Protein AF-A0A410NT54-F1 (afdb_monomer)

Organism: Brevundimonas diminuta (NCBI:txid293)

pLDDT: mean 80.34, std 17.09, range [45.91, 97.38]

Mean predicted aligned error: 12.16 Å

Structure (mmCIF, N/CA/C/O backbone):
data_AF-A0A410NT54-F1
#
_entry.id   AF-A0A410NT54-F1
#
loop_
_atom_site.group_PDB
_atom_site.id
_atom_site.type_symbol
_atom_site.label_atom_id
_atom_site.label_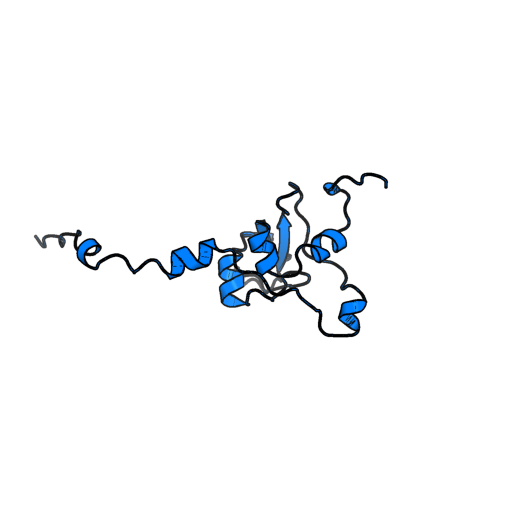alt_id
_atom_site.label_comp_id
_atom_site.label_asym_id
_atom_site.label_entity_id
_atom_site.label_seq_id
_atom_site.pdbx_PDB_ins_code
_atom_site.Cartn_x
_atom_site.Cartn_y
_atom_site.Cartn_z
_atom_site.occupancy
_atom_site.B_iso_or_equiv
_atom_site.auth_seq_id
_atom_site.auth_comp_id
_atom_site.auth_asym_id
_atom_site.auth_atom_id
_atom_site.pdbx_PDB_model_num
ATOM 1 N N . MET A 1 1 ? 22.739 -10.149 -19.510 1.00 58.97 1 MET A N 1
ATOM 2 C CA . MET A 1 1 ? 21.754 -9.743 -18.482 1.00 58.97 1 MET A CA 1
ATOM 3 C C . MET A 1 1 ? 21.575 -10.901 -17.517 1.00 58.97 1 MET A C 1
ATOM 5 O O . MET A 1 1 ? 21.091 -11.943 -17.934 1.00 58.97 1 MET A O 1
ATOM 9 N N . SER A 1 2 ? 22.043 -10.773 -16.275 1.00 62.75 2 SER A N 1
ATOM 10 C CA . SER A 1 2 ? 21.865 -11.813 -15.257 1.00 62.75 2 SER A CA 1
ATOM 11 C C . SER A 1 2 ? 20.405 -11.850 -14.797 1.00 62.75 2 SER A C 1
ATOM 13 O O . SER A 1 2 ? 19.790 -10.819 -14.523 1.00 62.75 2 SER A O 1
ATOM 15 N N . TYR A 1 3 ? 19.827 -13.047 -14.746 1.00 76.25 3 TYR A N 1
ATOM 16 C CA . TYR A 1 3 ? 18.478 -13.251 -14.235 1.00 76.25 3 TYR A CA 1
ATOM 17 C C . TYR A 1 3 ? 18.477 -13.085 -12.710 1.00 76.25 3 TYR A C 1
ATOM 19 O O . TYR A 1 3 ? 19.112 -13.857 -11.992 1.00 76.25 3 TYR A O 1
ATOM 27 N N . VAL A 1 4 ? 17.757 -12.082 -12.209 1.00 73.62 4 VAL A N 1
ATOM 28 C CA . VAL A 1 4 ? 17.475 -11.932 -10.776 1.00 73.62 4 VAL A CA 1
ATOM 29 C C . VAL A 1 4 ? 16.070 -12.466 -10.521 1.00 73.62 4 VAL A C 1
ATOM 31 O O . VAL A 1 4 ? 15.108 -11.957 -11.106 1.00 73.62 4 VAL A O 1
ATOM 34 N N . LYS A 1 5 ? 15.962 -13.480 -9.648 1.00 80.00 5 LYS A N 1
ATOM 35 C CA . LYS A 1 5 ? 14.681 -14.025 -9.168 1.00 80.00 5 LYS A CA 1
ATOM 36 C C . LYS A 1 5 ? 13.790 -12.891 -8.651 1.00 80.00 5 LYS A C 1
ATOM 38 O O . LYS A 1 5 ? 14.287 -12.000 -7.965 1.00 80.00 5 LYS A O 1
ATOM 43 N N . LEU A 1 6 ? 12.493 -12.948 -8.954 1.00 77.50 6 LEU A N 1
ATOM 44 C CA . LEU A 1 6 ? 11.521 -11.904 -8.598 1.00 77.50 6 LEU A CA 1
ATOM 45 C C . LEU A 1 6 ? 11.517 -11.583 -7.092 1.00 77.50 6 LEU A C 1
ATOM 47 O O . LEU A 1 6 ? 11.499 -10.419 -6.717 1.00 77.50 6 LEU A O 1
ATOM 51 N N . GLU A 1 7 ? 11.670 -12.595 -6.239 1.00 78.62 7 GLU A N 1
ATOM 52 C CA . GLU A 1 7 ? 11.723 -12.458 -4.770 1.00 78.62 7 GLU A CA 1
ATOM 53 C C . GLU A 1 7 ? 12.933 -11.659 -4.251 1.00 78.62 7 GLU A C 1
ATOM 55 O O . GLU A 1 7 ? 12.937 -11.152 -3.134 1.00 78.62 7 GLU A O 1
ATOM 60 N N . ARG A 1 8 ? 14.002 -11.554 -5.050 1.00 83.06 8 ARG A N 1
ATOM 61 C CA . ARG A 1 8 ? 15.214 -10.796 -4.693 1.00 83.06 8 ARG A CA 1
ATOM 62 C C . ARG A 1 8 ? 15.214 -9.385 -5.273 1.00 83.06 8 ARG A C 1
ATOM 64 O O . ARG A 1 8 ? 16.227 -8.692 -5.189 1.00 83.06 8 ARG A O 1
ATOM 71 N N . ARG A 1 9 ? 14.123 -8.968 -5.923 1.00 84.88 9 ARG A N 1
ATOM 72 C CA . ARG A 1 9 ? 14.009 -7.616 -6.473 1.00 84.88 9 ARG A CA 1
ATOM 73 C C . ARG A 1 9 ? 13.859 -6.613 -5.324 1.00 84.88 9 ARG A C 1
ATOM 75 O O . ARG A 1 9 ? 13.118 -6.884 -4.382 1.00 84.88 9 ARG A O 1
ATOM 82 N N . PRO A 1 10 ? 14.544 -5.459 -5.388 1.00 88.56 10 PRO A N 1
ATOM 83 C CA . PRO A 1 10 ? 14.403 -4.429 -4.369 1.00 88.56 10 PRO A CA 1
ATOM 84 C C . PRO A 1 10 ? 12.983 -3.854 -4.379 1.00 88.56 10 PRO A C 1
ATOM 86 O O . PRO A 1 10 ? 12.337 -3.791 -5.424 1.00 88.56 10 PRO A O 1
ATOM 89 N N . VAL A 1 11 ? 12.512 -3.377 -3.226 1.00 89.19 11 VAL A N 1
ATOM 90 C CA . VAL A 1 11 ? 11.163 -2.801 -3.070 1.00 89.19 11 VAL A CA 1
ATOM 91 C C . VAL A 1 11 ? 10.892 -1.634 -4.034 1.00 89.19 11 VAL A C 1
ATOM 93 O O . VAL A 1 11 ? 9.787 -1.482 -4.551 1.00 89.19 11 VAL A O 1
ATOM 96 N N . THR A 1 12 ? 11.924 -0.862 -4.379 1.00 87.56 12 THR A N 1
ATOM 97 C CA . THR A 1 12 ? 11.853 0.234 -5.357 1.00 87.56 12 THR A CA 1
ATOM 98 C C . THR A 1 12 ? 11.479 -0.241 -6.765 1.00 87.56 12 THR A C 1
ATOM 100 O O . THR A 1 12 ? 10.806 0.484 -7.496 1.00 87.56 12 THR A O 1
ATOM 103 N N . TRP A 1 13 ? 11.847 -1.472 -7.139 1.00 88.06 13 TRP A N 1
ATOM 104 C CA . TRP A 1 13 ? 11.454 -2.087 -8.411 1.00 88.06 13 TRP A CA 1
ATOM 105 C C . TRP A 1 13 ? 9.956 -2.411 -8.446 1.00 88.06 13 TRP A C 1
ATOM 107 O O . TRP A 1 13 ? 9.295 -2.225 -9.465 1.00 88.06 13 TRP A O 1
ATOM 117 N N . TRP A 1 14 ? 9.400 -2.856 -7.320 1.00 90.12 14 TRP A N 1
ATOM 118 C CA . TRP A 1 14 ? 7.965 -3.102 -7.184 1.00 90.12 14 TRP A CA 1
ATOM 119 C C . TRP A 1 14 ? 7.164 -1.800 -7.226 1.00 90.12 14 TRP A C 1
ATOM 121 O O . TRP A 1 14 ? 6.157 -1.709 -7.930 1.00 90.12 14 TRP A O 1
ATOM 131 N N . ARG A 1 15 ? 7.663 -0.759 -6.551 1.00 89.06 15 ARG A N 1
ATOM 132 C CA . ARG A 1 15 ? 7.076 0.583 -6.595 1.00 89.06 15 ARG A CA 1
ATOM 133 C C . ARG A 1 15 ? 7.018 1.151 -8.005 1.00 89.06 15 ARG A C 1
ATOM 135 O O . ARG A 1 15 ? 5.983 1.689 -8.380 1.00 89.06 15 ARG A O 1
ATOM 142 N N . SER A 1 16 ? 8.093 1.044 -8.788 1.00 86.81 16 SER A N 1
ATOM 143 C CA . SER A 1 16 ? 8.120 1.622 -10.137 1.00 86.81 16 SER A CA 1
ATOM 144 C C . SER A 1 16 ? 7.090 0.985 -11.076 1.00 86.81 16 SER A C 1
ATOM 146 O O . SER A 1 16 ? 6.591 1.671 -11.966 1.00 86.81 16 SER A O 1
ATOM 148 N N . ARG A 1 17 ? 6.723 -0.284 -10.844 1.00 86.75 17 ARG A N 1
ATOM 149 C CA . ARG A 1 17 ? 5.673 -0.997 -11.591 1.00 86.75 17 ARG A CA 1
ATOM 150 C C . ARG A 1 17 ? 4.257 -0.669 -11.128 1.00 86.75 17 ARG A C 1
ATOM 152 O O . ARG A 1 17 ? 3.357 -0.676 -11.959 1.00 86.75 17 ARG A O 1
ATOM 159 N N . SER A 1 18 ? 4.053 -0.418 -9.839 1.00 90.12 18 SER A N 1
ATOM 160 C CA . SER A 1 18 ? 2.732 -0.187 -9.242 1.00 90.12 18 SER A CA 1
ATOM 161 C C . SER A 1 18 ? 2.771 0.995 -8.292 1.00 90.12 18 SER A C 1
ATOM 163 O O . SER A 1 18 ? 2.856 0.840 -7.081 1.00 90.12 18 SER A O 1
ATOM 165 N N . GLN A 1 19 ? 2.728 2.199 -8.841 1.00 89.81 19 GLN A N 1
ATOM 166 C CA . GLN A 1 19 ? 2.852 3.446 -8.091 1.00 89.81 19 GLN A CA 1
ATOM 167 C C . GLN A 1 19 ? 1.523 3.871 -7.466 1.00 89.81 19 GLN A C 1
ATOM 169 O O . GLN A 1 19 ? 1.512 4.439 -6.370 1.00 89.81 19 GLN A O 1
ATOM 174 N N . THR A 1 20 ? 0.413 3.604 -8.159 1.00 92.62 20 THR A N 1
ATOM 175 C CA . THR A 1 20 ? -0.926 4.064 -7.772 1.00 92.62 20 THR A CA 1
ATOM 176 C C . THR A 1 20 ? -1.874 2.918 -7.451 1.00 92.62 20 THR A C 1
ATOM 178 O O . THR A 1 20 ? -1.680 1.785 -7.894 1.00 92.62 20 THR A O 1
ATOM 181 N N . ILE A 1 21 ? -2.947 3.234 -6.724 1.00 94.06 21 ILE A N 1
ATOM 182 C CA . ILE A 1 21 ? -4.042 2.302 -6.430 1.00 94.06 21 ILE A CA 1
ATOM 183 C C . ILE A 1 21 ? -4.616 1.715 -7.725 1.00 94.06 21 ILE A C 1
ATOM 185 O O . ILE A 1 21 ? -4.799 0.506 -7.816 1.00 94.06 21 ILE A O 1
ATOM 189 N N . GLY A 1 22 ? -4.847 2.542 -8.751 1.00 92.19 22 GLY A N 1
ATOM 190 C CA . GLY A 1 22 ? -5.364 2.068 -10.038 1.00 92.19 22 GLY A CA 1
ATOM 191 C C . GLY A 1 22 ? -4.452 1.031 -10.701 1.00 92.19 22 GLY A C 1
ATOM 192 O O . GLY A 1 22 ? -4.934 0.008 -11.178 1.00 92.19 22 GLY A O 1
ATOM 193 N N . GLN A 1 23 ? -3.132 1.246 -10.666 1.00 92.44 23 GLN A N 1
ATOM 194 C CA . GLN A 1 23 ? -2.156 0.287 -11.199 1.00 92.44 23 GLN A CA 1
ATOM 195 C C . GLN A 1 23 ? -2.113 -1.008 -10.380 1.00 92.44 23 GLN A C 1
ATOM 197 O O . GLN A 1 23 ? -2.058 -2.089 -10.963 1.00 92.44 23 GLN A O 1
ATOM 202 N N . MET A 1 24 ? -2.190 -0.904 -9.049 1.00 94.44 24 MET A N 1
ATOM 203 C CA . MET A 1 24 ? -2.272 -2.063 -8.157 1.00 94.44 24 MET A CA 1
ATOM 204 C C . MET A 1 24 ? -3.516 -2.911 -8.459 1.00 94.44 24 MET A C 1
ATOM 206 O O . MET A 1 24 ? -3.413 -4.133 -8.526 1.00 94.44 24 MET A O 1
ATOM 210 N N . ILE A 1 25 ? -4.668 -2.278 -8.714 1.00 94.56 25 ILE A N 1
ATOM 211 C CA . ILE A 1 25 ? -5.901 -2.966 -9.134 1.00 94.56 25 ILE A CA 1
ATOM 212 C C . ILE A 1 25 ? -5.703 -3.667 -10.476 1.00 94.56 25 ILE A C 1
ATOM 214 O O . ILE A 1 25 ? -6.006 -4.851 -10.593 1.00 94.56 25 ILE A O 1
ATOM 218 N N . ASP A 1 26 ? -5.194 -2.954 -11.484 1.00 92.44 26 ASP A N 1
ATOM 219 C CA . ASP A 1 26 ? -5.037 -3.496 -12.840 1.00 92.44 26 ASP A CA 1
ATOM 220 C C . ASP A 1 26 ? -4.057 -4.673 -12.887 1.00 92.44 26 ASP A C 1
ATOM 222 O O . ASP A 1 26 ? -4.209 -5.586 -13.696 1.00 92.44 26 ASP A O 1
ATOM 226 N N . GLN A 1 27 ? -3.064 -4.664 -12.000 1.00 91.88 27 GLN A N 1
ATOM 227 C CA . GLN A 1 27 ? -2.108 -5.753 -11.845 1.00 91.88 27 GLN A CA 1
ATOM 228 C C . GLN A 1 27 ? -2.619 -6.861 -10.912 1.00 91.88 27 GLN A C 1
ATOM 230 O O . GLN A 1 27 ? -2.039 -7.934 -10.901 1.00 91.88 27 GLN A O 1
ATOM 235 N N . GLY A 1 28 ? -3.698 -6.659 -10.154 1.00 93.75 28 GLY A N 1
ATOM 236 C CA . GLY A 1 28 ? -4.229 -7.681 -9.246 1.00 93.75 28 GLY A CA 1
ATOM 237 C C . GLY A 1 28 ? -3.406 -7.853 -7.968 1.00 93.75 28 GLY A C 1
ATOM 238 O O . GLY A 1 28 ? -3.154 -8.973 -7.533 1.00 93.75 28 GLY A O 1
ATOM 239 N N . TRP A 1 29 ? -2.960 -6.746 -7.378 1.00 95.56 29 TRP A N 1
ATOM 240 C CA . TRP A 1 29 ? -2.285 -6.752 -6.082 1.00 95.56 29 TRP A CA 1
ATOM 241 C C . TRP A 1 29 ? -3.263 -7.029 -4.943 1.00 95.56 29 TRP A C 1
ATOM 243 O O . TRP A 1 29 ? -4.371 -6.496 -4.922 1.00 95.56 29 TRP A O 1
ATOM 253 N N . PHE A 1 30 ? -2.799 -7.770 -3.939 1.00 95.81 30 PHE A N 1
ATOM 254 C CA . PHE A 1 30 ? -3.499 -7.918 -2.663 1.00 95.81 30 PHE A CA 1
ATOM 255 C C . PHE A 1 30 ? -2.832 -7.052 -1.602 1.00 95.81 30 PHE A C 1
ATOM 257 O O . PHE A 1 30 ? -1.625 -7.168 -1.394 1.00 95.81 30 PHE A O 1
ATOM 264 N N . ILE A 1 31 ? -3.599 -6.191 -0.928 1.00 97.06 31 ILE A N 1
ATOM 265 C CA . ILE A 1 31 ? -3.069 -5.276 0.086 1.00 97.06 31 ILE A CA 1
ATOM 266 C C . ILE A 1 31 ? -3.653 -5.599 1.459 1.00 97.06 31 ILE A C 1
ATOM 268 O O . ILE A 1 31 ? -4.853 -5.795 1.629 1.00 97.06 31 ILE A O 1
ATOM 272 N N . TRP A 1 32 ? -2.787 -5.566 2.461 1.00 96.62 32 TRP A N 1
ATOM 273 C CA . TRP A 1 32 ? -3.105 -5.698 3.872 1.00 96.62 32 TRP A CA 1
ATOM 274 C C . TRP A 1 32 ? -2.652 -4.433 4.584 1.00 96.62 32 TRP A C 1
ATOM 276 O O . TRP A 1 32 ? -1.698 -3.769 4.183 1.00 96.62 32 TRP A O 1
ATOM 286 N N . SER A 1 33 ? -3.316 -4.102 5.675 1.00 96.31 33 SER A N 1
ATOM 287 C CA . SER A 1 33 ? -2.932 -3.009 6.554 1.00 96.31 33 SER A CA 1
ATOM 288 C C . SER A 1 33 ? -2.612 -3.588 7.930 1.00 96.31 33 SER A C 1
ATOM 290 O O . SER A 1 33 ? -3.429 -4.339 8.467 1.00 96.31 33 SER A O 1
ATOM 292 N N . VAL A 1 34 ? -1.442 -3.264 8.484 1.00 96.75 34 VAL A N 1
ATOM 293 C CA . VAL A 1 34 ? -0.954 -3.796 9.765 1.00 96.75 34 VAL A CA 1
ATOM 294 C C . VAL A 1 34 ? -0.686 -2.656 10.740 1.00 96.75 34 VAL A C 1
ATOM 296 O O . VAL A 1 34 ? 0.121 -1.768 10.472 1.00 96.75 34 VAL A O 1
ATOM 299 N N . CYS A 1 35 ? -1.373 -2.644 11.884 1.00 97.38 35 CYS A N 1
ATOM 300 C CA . CYS A 1 35 ? -1.150 -1.621 12.904 1.00 97.38 35 CYS A CA 1
ATOM 301 C C . CYS A 1 35 ? 0.107 -1.920 13.729 1.00 97.38 35 CYS A C 1
ATOM 303 O O . CYS A 1 35 ? 0.165 -2.939 14.412 1.00 97.38 35 CYS A O 1
ATOM 305 N N . GLY A 1 36 ? 1.048 -0.975 13.795 1.00 95.44 36 GLY A N 1
ATOM 306 C CA . GLY A 1 36 ? 2.281 -1.130 14.580 1.00 95.44 36 GLY A CA 1
ATOM 307 C C . GLY A 1 36 ? 2.093 -1.113 16.105 1.00 95.44 36 GLY A C 1
ATOM 308 O O . GLY A 1 36 ? 3.035 -1.394 16.837 1.00 95.44 36 GLY A O 1
ATOM 309 N N . ARG A 1 37 ? 0.893 -0.775 16.608 1.00 96.88 37 ARG A N 1
ATOM 310 C CA . ARG A 1 37 ? 0.601 -0.693 18.054 1.00 96.88 37 ARG A CA 1
ATOM 311 C C . ARG A 1 37 ? -0.246 -1.844 18.579 1.00 96.88 37 ARG A C 1
ATOM 313 O O . ARG A 1 37 ? 0.046 -2.381 19.638 1.00 96.88 37 ARG A O 1
ATOM 320 N N . CYS A 1 38 ? -1.357 -2.143 17.907 1.00 97.12 38 CYS A N 1
ATOM 321 C CA . CYS A 1 38 ? -2.300 -3.175 18.356 1.00 97.12 38 CYS A CA 1
ATOM 322 C C . CYS A 1 38 ? -2.274 -4.437 17.492 1.00 97.12 38 CYS A C 1
ATOM 324 O O . CYS A 1 38 ? -3.081 -5.330 17.737 1.00 97.12 38 CYS A O 1
ATOM 326 N N . TYR A 1 39 ? -1.397 -4.479 16.482 1.00 96.75 39 TYR A N 1
ATOM 327 C CA . TYR A 1 39 ? -1.207 -5.608 15.569 1.00 96.75 39 TYR A CA 1
ATOM 328 C C . TYR A 1 39 ? -2.476 -6.053 14.838 1.00 96.75 39 TYR A C 1
ATOM 330 O O . TYR A 1 39 ? -2.562 -7.179 14.360 1.00 96.75 39 TYR A O 1
ATOM 338 N N . LEU A 1 40 ? -3.471 -5.165 14.727 1.00 96.81 40 LEU A N 1
ATOM 339 C CA . LEU A 1 40 ? -4.631 -5.408 13.885 1.00 96.81 40 LEU A CA 1
ATOM 340 C C . LEU A 1 40 ? -4.164 -5.543 12.433 1.00 96.81 40 LEU A C 1
ATOM 342 O O . LEU A 1 40 ? -3.564 -4.610 11.895 1.00 96.81 40 LEU A O 1
ATOM 346 N N . VAL A 1 41 ? -4.476 -6.688 11.834 1.00 96.88 41 VAL A N 1
ATOM 347 C CA . VAL A 1 41 ? -4.300 -6.965 10.410 1.00 96.88 41 VAL A CA 1
ATOM 348 C C . VAL A 1 41 ? -5.673 -6.916 9.755 1.00 96.88 41 VAL A C 1
ATOM 350 O O . VAL A 1 41 ? -6.615 -7.537 10.242 1.00 96.88 41 VAL A O 1
ATOM 353 N N . MET A 1 42 ? -5.797 -6.163 8.669 1.00 96.25 42 MET A N 1
ATOM 354 C CA . MET A 1 42 ? -7.014 -6.124 7.858 1.00 96.25 42 MET A CA 1
ATOM 355 C C . MET A 1 42 ? -6.651 -6.180 6.388 1.00 96.25 42 MET A C 1
ATOM 357 O O . MET A 1 42 ? -5.659 -5.579 5.977 1.00 96.25 42 MET A O 1
ATOM 361 N N . GLU A 1 43 ? -7.498 -6.824 5.600 1.00 96.19 43 GLU A N 1
ATOM 362 C CA . GLU A 1 43 ? -7.467 -6.675 4.153 1.00 96.19 43 GLU A CA 1
ATOM 363 C C . GLU A 1 43 ? -7.898 -5.252 3.770 1.00 96.19 43 GLU A C 1
ATOM 365 O O . GLU A 1 43 ? -8.874 -4.699 4.291 1.00 96.19 43 GLU A O 1
ATOM 370 N N . ALA A 1 44 ? -7.128 -4.637 2.882 1.00 95.25 44 ALA A N 1
ATOM 371 C CA . ALA A 1 44 ? -7.394 -3.322 2.339 1.00 95.25 44 ALA A CA 1
ATOM 372 C C . ALA A 1 44 ? -7.993 -3.475 0.938 1.00 95.25 44 ALA A C 1
ATOM 374 O O . ALA A 1 44 ? -7.269 -3.635 -0.043 1.00 95.25 44 ALA A O 1
ATOM 375 N N . ASP A 1 45 ? -9.322 -3.394 0.854 1.00 95.25 45 ASP A N 1
ATOM 376 C CA . ASP A 1 45 ? -10.044 -3.430 -0.417 1.00 95.25 45 ASP A CA 1
ATOM 377 C C . ASP A 1 45 ? -9.618 -2.251 -1.309 1.00 95.25 45 ASP A C 1
ATOM 379 O O . ASP A 1 45 ? -9.902 -1.081 -1.022 1.00 95.25 45 ASP A O 1
ATOM 383 N N . LEU A 1 46 ? -8.914 -2.569 -2.397 1.00 95.06 46 LEU A N 1
ATOM 384 C CA . LEU A 1 46 ? -8.406 -1.576 -3.335 1.00 95.06 46 LEU A CA 1
ATOM 385 C C . LEU A 1 46 ? -9.524 -0.823 -4.067 1.00 95.06 46 LEU A C 1
ATOM 387 O O . LEU A 1 46 ? -9.328 0.341 -4.398 1.00 95.06 46 LEU A O 1
ATOM 391 N N . GLY A 1 47 ? -10.690 -1.430 -4.294 1.00 94.12 47 GLY A N 1
ATOM 392 C CA . GLY A 1 47 ? -11.841 -0.762 -4.906 1.00 94.12 47 GLY A CA 1
ATOM 393 C C . GLY A 1 47 ? -12.447 0.296 -3.983 1.00 94.12 47 GLY A C 1
ATOM 394 O O . GLY A 1 47 ? -12.756 1.405 -4.422 1.00 94.12 47 GLY A O 1
ATOM 395 N N . VAL A 1 48 ? -12.542 0.000 -2.684 1.00 94.19 48 VAL A N 1
ATOM 396 C CA . VAL A 1 48 ? -12.945 0.988 -1.668 1.00 94.19 48 VAL A CA 1
ATOM 397 C C . VAL A 1 48 ? -11.902 2.102 -1.552 1.00 94.19 48 VAL A C 1
ATOM 399 O O . VAL A 1 48 ? -12.261 3.278 -1.450 1.00 94.19 48 VAL A O 1
ATOM 402 N N . LEU A 1 49 ? -10.610 1.766 -1.590 1.00 93.75 49 LEU A N 1
ATOM 403 C CA . LEU A 1 49 ? -9.535 2.762 -1.566 1.00 93.75 49 LEU A CA 1
ATOM 404 C C . LEU A 1 49 ? -9.518 3.633 -2.833 1.00 93.75 49 LEU A C 1
ATOM 406 O O . LEU A 1 49 ? -9.379 4.847 -2.718 1.00 93.75 49 LEU A O 1
ATOM 410 N N . GLU A 1 50 ? -9.737 3.057 -4.018 1.00 94.56 50 GLU A N 1
ATOM 411 C CA . GLU A 1 50 ? -9.895 3.792 -5.282 1.00 94.56 50 GLU A CA 1
ATOM 412 C C . GLU A 1 50 ? -11.071 4.768 -5.196 1.00 94.56 50 GLU A C 1
ATOM 414 O O . GLU A 1 50 ? -10.939 5.922 -5.594 1.00 94.56 50 GLU A O 1
ATOM 419 N N . HIS 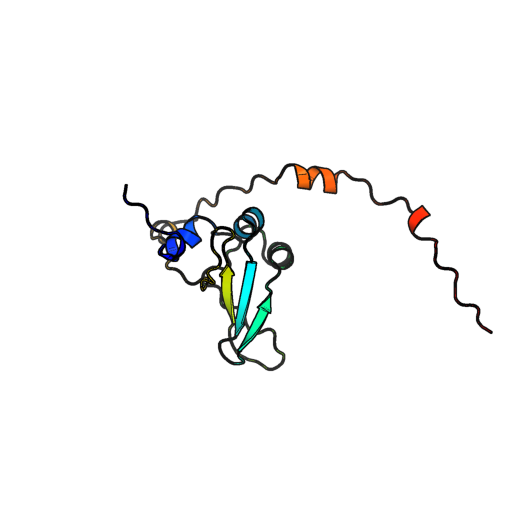A 1 51 ? -12.206 4.335 -4.641 1.00 91.81 51 HIS A N 1
ATOM 420 C CA . HIS A 1 51 ? -13.391 5.180 -4.511 1.00 91.81 51 HIS A CA 1
ATOM 421 C C . HIS A 1 51 ? -13.212 6.326 -3.502 1.00 91.81 51 HIS A C 1
ATOM 423 O O . HIS A 1 51 ? -13.721 7.421 -3.722 1.00 91.81 51 HIS A O 1
ATOM 429 N N . THR A 1 52 ? -12.499 6.085 -2.399 1.00 93.06 52 THR A N 1
ATOM 430 C CA . THR A 1 52 ? -12.344 7.061 -1.304 1.00 93.06 52 THR A CA 1
ATOM 431 C C . THR A 1 52 ? -11.173 8.019 -1.487 1.00 93.06 52 THR A C 1
ATOM 433 O O . THR A 1 52 ? -11.280 9.182 -1.106 1.00 93.06 52 THR A O 1
ATOM 436 N N . LEU A 1 53 ? -10.053 7.544 -2.035 1.00 91.19 53 LEU A N 1
ATOM 437 C CA . LEU A 1 53 ? -8.833 8.332 -2.224 1.00 91.19 53 LEU A CA 1
ATOM 438 C C . LEU A 1 53 ? -8.669 8.792 -3.678 1.00 91.19 53 LEU A C 1
ATOM 440 O O . LEU A 1 53 ? -8.193 9.896 -3.920 1.00 91.19 53 LEU A O 1
ATOM 444 N N . GLY A 1 54 ? -9.088 7.969 -4.640 1.00 89.50 54 GLY A N 1
ATOM 445 C CA . GLY A 1 54 ? -8.889 8.191 -6.070 1.00 89.50 54 GLY A CA 1
ATOM 446 C C . GLY A 1 54 ? -7.858 7.238 -6.684 1.00 89.50 54 GLY A C 1
ATOM 447 O O . GLY A 1 54 ? -6.926 6.774 -6.033 1.00 89.50 54 GLY A O 1
ATOM 448 N N . GLU A 1 55 ? -7.991 6.962 -7.983 1.00 89.25 55 GLU A N 1
ATOM 449 C CA . GLU A 1 55 ? -7.155 5.977 -8.696 1.00 89.25 55 GLU A CA 1
ATOM 450 C C . GLU A 1 55 ? -5.665 6.359 -8.807 1.00 89.25 55 GLU A C 1
ATOM 452 O O . GLU A 1 55 ? -4.811 5.492 -9.008 1.00 89.25 55 GLU A O 1
ATOM 457 N N . ARG A 1 56 ? -5.352 7.659 -8.716 1.00 88.69 56 ARG A N 1
ATOM 458 C CA . ARG A 1 56 ? -3.990 8.210 -8.858 1.00 88.69 56 ARG A CA 1
ATOM 459 C C . ARG A 1 56 ? -3.246 8.308 -7.535 1.00 88.69 56 ARG A C 1
ATOM 461 O O . ARG A 1 56 ? -2.058 8.612 -7.532 1.00 88.69 56 ARG A O 1
ATOM 468 N N . GLU A 1 57 ? -3.940 8.058 -6.433 1.00 89.94 57 GLU A N 1
ATOM 469 C CA . GLU A 1 57 ? -3.332 8.073 -5.116 1.00 89.94 57 GLU A CA 1
ATOM 470 C C . GLU A 1 57 ? -2.403 6.879 -4.928 1.00 89.94 57 GLU A C 1
ATOM 472 O O . GLU A 1 57 ? -2.546 5.827 -5.556 1.00 89.94 57 GLU A O 1
ATOM 477 N N . THR A 1 58 ? -1.428 7.063 -4.045 1.00 91.56 58 THR A N 1
ATOM 478 C CA . THR A 1 58 ? -0.400 6.071 -3.744 1.00 91.56 58 THR A CA 1
ATOM 479 C C . THR A 1 58 ? -0.556 5.546 -2.323 1.00 91.56 58 THR A C 1
ATOM 481 O O . THR A 1 58 ? -0.827 6.307 -1.391 1.00 91.56 58 THR A O 1
ATOM 484 N N . LEU A 1 59 ? -0.389 4.232 -2.157 1.00 93.88 59 LEU A N 1
ATOM 485 C CA . LEU A 1 59 ? -0.326 3.588 -0.841 1.00 93.88 59 LEU A CA 1
ATOM 486 C C . LEU A 1 59 ? 1.108 3.504 -0.307 1.00 93.88 59 LEU A C 1
ATOM 488 O O . LEU A 1 59 ? 1.303 3.263 0.883 1.00 93.88 59 LEU A O 1
ATOM 492 N N . TRP A 1 60 ? 2.104 3.738 -1.167 1.00 93.75 60 TRP A N 1
ATOM 493 C CA . TRP A 1 60 ? 3.507 3.749 -0.776 1.00 93.75 60 TRP A CA 1
ATOM 494 C C . TRP A 1 60 ? 3.775 4.861 0.229 1.00 93.75 60 TRP A C 1
ATOM 496 O O . TRP A 1 60 ? 3.370 6.006 0.026 1.00 93.75 60 TRP A O 1
ATOM 506 N N . ASN A 1 61 ? 4.478 4.521 1.306 1.00 92.94 61 ASN A N 1
ATOM 507 C CA . ASN A 1 61 ? 4.825 5.414 2.409 1.00 92.94 61 ASN A CA 1
ATOM 508 C C . ASN A 1 61 ? 3.612 6.038 3.133 1.00 92.94 61 ASN A C 1
ATOM 510 O O . ASN A 1 61 ? 3.793 6.952 3.938 1.00 92.94 61 ASN A O 1
ATOM 514 N N . ARG A 1 62 ? 2.376 5.568 2.894 1.00 91.62 62 ARG A N 1
ATOM 515 C CA . ARG A 1 62 ? 1.206 6.017 3.661 1.00 91.62 62 ARG A CA 1
ATOM 516 C C . ARG A 1 62 ? 1.140 5.303 5.006 1.00 91.62 62 ARG A C 1
ATOM 518 O O . ARG A 1 62 ? 1.284 4.087 5.087 1.00 91.62 62 ARG A O 1
ATOM 525 N N . GLN A 1 63 ? 0.828 6.076 6.045 1.00 93.44 63 GLN A N 1
ATOM 526 C CA . GLN A 1 63 ? 0.648 5.579 7.407 1.00 93.44 63 GLN A CA 1
ATOM 527 C C . GLN A 1 63 ? -0.677 6.074 8.009 1.00 93.44 63 GLN A C 1
ATOM 529 O O . GLN A 1 63 ? -0.679 7.000 8.822 1.00 93.44 63 GLN A O 1
ATOM 534 N N . PRO A 1 64 ? -1.835 5.530 7.587 1.00 93.25 64 PRO A N 1
ATOM 535 C CA . PRO A 1 64 ? -3.122 5.956 8.125 1.00 93.25 64 PRO A CA 1
ATOM 536 C C . PRO A 1 64 ? -3.301 5.543 9.597 1.00 93.25 64 PRO A C 1
ATOM 538 O O . PRO A 1 64 ? -2.677 4.580 10.063 1.00 93.25 64 PRO A O 1
ATOM 541 N N . PRO A 1 65 ? -4.192 6.223 10.341 1.00 95.25 65 PRO A N 1
ATOM 542 C CA . PRO A 1 65 ? -4.539 5.817 11.696 1.00 95.25 65 PRO A CA 1
ATOM 543 C C . PRO A 1 65 ? -5.180 4.425 11.707 1.00 95.25 65 PRO A C 1
ATOM 545 O O . PRO A 1 65 ? -5.860 4.012 10.765 1.00 95.25 65 PRO A O 1
ATOM 548 N N . CYS A 1 66 ? -4.965 3.695 12.797 1.00 95.75 66 CYS A N 1
ATOM 549 C CA . CYS A 1 66 ? -5.583 2.396 13.022 1.00 95.75 66 CYS A CA 1
ATOM 550 C C . CYS A 1 66 ? -7.114 2.507 13.026 1.00 95.75 66 CYS A C 1
ATOM 552 O O . CYS A 1 66 ? -7.678 3.386 13.676 1.00 95.75 66 CYS A O 1
ATOM 554 N N . ARG A 1 67 ? -7.799 1.573 12.354 1.00 93.62 67 ARG A N 1
ATOM 555 C CA . ARG A 1 67 ? -9.272 1.515 12.349 1.00 93.62 67 ARG A CA 1
ATOM 556 C C . ARG A 1 67 ? -9.870 0.912 13.623 1.00 93.62 67 ARG A C 1
ATOM 558 O O . ARG A 1 67 ? -11.078 0.996 13.820 1.00 93.62 67 ARG A O 1
ATOM 565 N N . ARG A 1 68 ? -9.057 0.308 14.499 1.00 95.69 68 ARG A N 1
ATOM 566 C CA . ARG A 1 68 ? -9.539 -0.208 15.786 1.00 95.69 68 ARG A CA 1
ATOM 567 C C . ARG A 1 68 ? -9.972 0.954 16.672 1.00 95.69 68 ARG A C 1
ATOM 569 O O . ARG A 1 68 ? -9.153 1.807 17.014 1.00 95.69 68 ARG A O 1
ATOM 576 N N . PHE A 1 69 ? -11.227 0.934 17.109 1.00 95.94 69 PHE A N 1
ATOM 577 C CA . PHE A 1 69 ? -11.746 1.930 18.039 1.00 95.94 69 PHE A CA 1
ATOM 578 C C . PHE A 1 69 ? -10.874 2.017 19.305 1.00 95.94 69 PHE A C 1
ATOM 580 O O . PHE A 1 69 ? -10.505 0.999 19.893 1.00 95.94 69 PHE A O 1
ATOM 587 N N . GLY A 1 70 ? -10.497 3.239 19.690 1.00 95.31 70 GLY A N 1
ATOM 588 C CA . GLY A 1 70 ? -9.621 3.512 20.836 1.00 95.31 70 GLY A CA 1
ATOM 589 C C . GLY A 1 70 ? -8.119 3.303 20.591 1.00 95.31 70 GLY A C 1
ATOM 590 O O . GLY A 1 70 ? -7.307 3.668 21.443 1.00 95.31 70 GLY A O 1
ATOM 591 N N . CYS A 1 71 ? -7.702 2.769 19.438 1.00 96.06 71 CYS A N 1
ATOM 592 C CA . CYS A 1 71 ? -6.285 2.639 19.114 1.00 96.06 71 CYS A CA 1
ATOM 593 C C . CYS A 1 71 ? -5.743 3.928 18.484 1.00 96.06 71 CYS A C 1
ATOM 595 O O . CYS A 1 71 ? -6.197 4.349 17.427 1.00 96.06 71 CYS A O 1
ATOM 597 N N . LYS A 1 72 ? -4.703 4.516 19.087 1.00 96.44 72 LYS A N 1
ATOM 598 C CA . LYS A 1 72 ? -3.974 5.675 18.529 1.00 96.44 72 LYS A CA 1
ATOM 599 C C . LYS A 1 72 ? -2.745 5.271 17.698 1.00 96.44 72 LYS A C 1
ATOM 601 O O . LYS A 1 72 ? -1.790 6.031 17.608 1.00 96.44 72 LYS A O 1
ATOM 606 N N . GLY A 1 73 ? -2.695 4.025 17.225 1.00 95.62 73 GLY A N 1
ATOM 607 C CA . GLY A 1 73 ? -1.579 3.517 16.426 1.00 95.62 73 GLY A CA 1
ATOM 608 C C . GLY A 1 73 ? -1.673 3.952 14.968 1.00 95.62 73 GLY A C 1
ATOM 609 O O . GLY A 1 73 ? -2.758 4.275 14.486 1.00 95.62 73 GLY A O 1
ATOM 610 N N . LEU A 1 74 ? -0.545 3.898 14.266 1.00 95.62 74 LEU A N 1
ATOM 611 C CA . LEU A 1 74 ? -0.494 4.019 12.813 1.00 95.62 74 LEU A CA 1
ATOM 612 C C . LEU A 1 74 ? -0.426 2.632 12.177 1.00 95.62 74 LEU A C 1
ATOM 614 O O . LEU A 1 74 ? -0.046 1.647 12.822 1.00 95.62 74 LEU A O 1
ATOM 618 N N . THR A 1 75 ? -0.839 2.571 10.922 1.00 95.94 75 THR A N 1
ATOM 619 C CA . THR A 1 75 ? -0.926 1.346 10.135 1.00 95.94 75 THR A CA 1
ATOM 620 C C . THR A 1 75 ? 0.030 1.445 8.964 1.00 95.94 75 THR A C 1
ATOM 622 O O . THR A 1 75 ? 0.059 2.484 8.315 1.00 95.94 75 THR A O 1
ATOM 625 N N . THR A 1 76 ? 0.789 0.392 8.676 1.00 96.25 76 THR A N 1
ATOM 626 C CA . THR A 1 76 ? 1.558 0.295 7.431 1.00 96.25 76 THR A CA 1
ATOM 627 C C . THR A 1 76 ? 0.834 -0.609 6.448 1.00 96.25 76 THR A C 1
ATOM 629 O O . THR A 1 76 ? 0.150 -1.559 6.840 1.00 96.25 76 THR A O 1
ATOM 632 N N . PHE A 1 77 ? 0.916 -0.273 5.163 1.00 97.25 77 PHE A N 1
ATOM 633 C CA . PHE A 1 77 ? 0.378 -1.122 4.110 1.00 97.25 77 PHE A CA 1
ATOM 634 C C . PHE A 1 77 ? 1.423 -2.141 3.676 1.00 97.25 77 PHE A C 1
ATOM 636 O O . PHE A 1 77 ? 2.600 -1.817 3.539 1.00 97.25 77 PHE A O 1
ATOM 643 N N . HIS A 1 78 ? 0.969 -3.358 3.422 1.00 96.81 78 HIS A N 1
ATOM 644 C CA . HIS A 1 78 ? 1.764 -4.457 2.900 1.00 96.81 78 HIS A CA 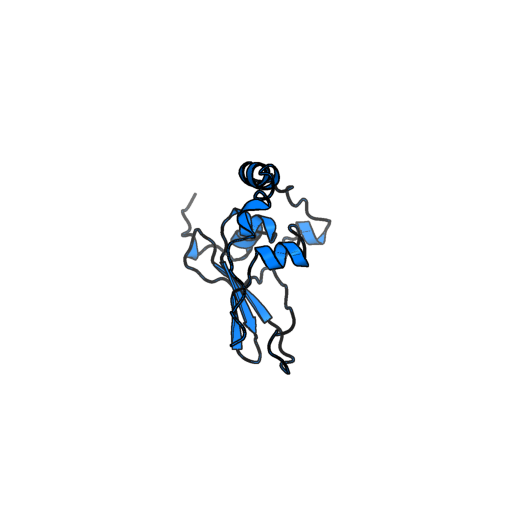1
ATOM 645 C C . HIS A 1 78 ? 1.080 -4.979 1.646 1.00 96.81 78 HIS A C 1
ATOM 647 O O . HIS A 1 78 ? -0.128 -5.196 1.659 1.00 96.81 78 HIS A O 1
ATOM 653 N N . GLY A 1 79 ? 1.825 -5.147 0.561 1.00 95.88 79 GLY A N 1
ATOM 654 C CA . GLY A 1 79 ? 1.311 -5.642 -0.709 1.00 95.88 79 GLY A CA 1
ATOM 655 C C . GLY A 1 79 ? 1.862 -7.015 -1.053 1.00 95.88 79 GLY A C 1
ATOM 656 O O . GLY A 1 79 ? 3.003 -7.331 -0.733 1.00 95.88 79 GLY A O 1
ATOM 657 N N . VAL A 1 80 ? 1.060 -7.812 -1.745 1.00 94.88 80 VAL A N 1
ATOM 658 C CA . VAL A 1 80 ? 1.483 -9.046 -2.406 1.00 94.88 80 VAL A CA 1
ATOM 659 C C . VAL A 1 80 ? 1.297 -8.827 -3.908 1.00 94.88 80 VAL A C 1
ATOM 661 O O . VAL A 1 80 ? 0.152 -8.749 -4.370 1.00 94.88 80 VAL A O 1
ATOM 664 N N . PRO A 1 81 ? 2.392 -8.649 -4.669 1.00 92.88 81 PRO A N 1
ATOM 665 C CA . PRO A 1 81 ? 2.325 -8.571 -6.122 1.00 92.88 81 PRO A CA 1
ATOM 666 C C . PRO A 1 81 ? 1.782 -9.883 -6.711 1.00 92.88 81 PRO A C 1
ATOM 668 O O . PRO A 1 81 ? 2.093 -10.945 -6.194 1.00 92.88 81 PRO A O 1
ATOM 671 N N . PRO A 1 82 ? 1.057 -9.873 -7.837 1.00 89.75 82 PRO A N 1
ATOM 672 C CA . PRO A 1 82 ? 0.532 -11.100 -8.465 1.00 89.75 82 PRO A CA 1
ATOM 673 C C . PRO A 1 82 ? 1.631 -12.075 -8.934 1.00 89.75 82 PRO A C 1
ATOM 675 O O . PRO A 1 82 ? 1.407 -13.274 -9.075 1.00 89.75 82 PRO A O 1
ATOM 678 N N . GLU A 1 83 ? 2.819 -11.546 -9.231 1.00 86.62 83 GLU A N 1
ATOM 679 C CA . GLU A 1 83 ? 3.956 -12.278 -9.795 1.00 86.62 83 GLU A CA 1
ATOM 680 C C . GLU A 1 83 ? 4.742 -13.050 -8.720 1.00 86.62 83 GLU A C 1
ATOM 682 O O . GLU A 1 83 ? 5.610 -13.861 -9.054 1.00 86.62 83 GLU A O 1
ATOM 687 N N . THR A 1 84 ? 4.481 -12.786 -7.435 1.00 85.25 84 THR A N 1
ATOM 688 C CA . THR A 1 84 ? 5.198 -13.380 -6.302 1.00 85.25 84 THR A CA 1
ATOM 689 C C . THR A 1 84 ? 4.252 -13.670 -5.141 1.00 85.25 84 THR A C 1
ATOM 691 O O . THR A 1 84 ? 3.309 -12.945 -4.885 1.00 85.25 84 THR A O 1
ATOM 694 N N . ASN A 1 85 ? 4.544 -14.691 -4.340 1.00 82.94 85 ASN A N 1
ATOM 695 C CA . ASN A 1 85 ? 3.822 -14.911 -3.076 1.00 82.94 85 ASN A CA 1
ATOM 696 C C . ASN A 1 85 ? 4.488 -14.179 -1.900 1.00 82.94 85 ASN A C 1
ATOM 698 O O . ASN A 1 85 ? 4.399 -14.616 -0.753 1.00 82.94 85 ASN A O 1
ATOM 702 N N . GLN A 1 86 ? 5.216 -13.094 -2.179 1.00 88.44 86 GLN A N 1
ATOM 703 C CA . GLN A 1 86 ? 5.969 -12.366 -1.168 1.00 88.44 86 GLN A CA 1
ATOM 704 C C . GLN A 1 86 ? 5.180 -11.151 -0.698 1.00 88.44 86 GLN A C 1
ATOM 706 O O . GLN A 1 86 ? 4.835 -10.274 -1.486 1.00 88.44 86 GLN A O 1
ATOM 711 N N . CYS A 1 87 ? 4.954 -11.088 0.610 1.00 92.12 87 CYS A N 1
ATOM 712 C CA . CYS A 1 87 ? 4.432 -9.900 1.260 1.00 92.12 87 CYS A CA 1
ATOM 713 C C . CYS A 1 87 ? 5.560 -8.872 1.398 1.00 92.12 87 CYS A C 1
ATOM 715 O O . CYS A 1 87 ? 6.599 -9.164 1.998 1.00 92.12 87 CYS A O 1
ATOM 717 N N . ILE A 1 88 ? 5.368 -7.694 0.813 1.00 94.38 88 ILE A N 1
ATOM 718 C CA . ILE A 1 88 ? 6.304 -6.576 0.888 1.00 94.38 88 ILE A CA 1
ATOM 719 C C . ILE A 1 88 ? 5.645 -5.411 1.610 1.00 94.38 88 ILE A C 1
ATOM 721 O O . ILE A 1 88 ? 4.518 -5.026 1.302 1.00 94.38 88 ILE A O 1
ATOM 725 N N . GLU A 1 89 ? 6.357 -4.818 2.560 1.00 94.94 89 GLU A N 1
ATOM 726 C CA . GLU A 1 89 ? 5.915 -3.565 3.152 1.00 94.94 89 GLU A CA 1
ATOM 727 C C . GLU A 1 89 ? 5.992 -2.464 2.090 1.00 94.94 89 GLU A C 1
ATOM 729 O O . GLU A 1 89 ? 6.997 -2.329 1.388 1.00 94.94 89 GLU A O 1
ATOM 734 N N . LEU A 1 90 ? 4.929 -1.669 1.954 1.00 94.75 90 LEU A N 1
ATOM 735 C CA . LEU A 1 90 ? 4.851 -0.590 0.972 1.00 94.75 90 LEU A CA 1
ATOM 736 C C . LEU A 1 90 ? 5.619 0.651 1.448 1.00 94.75 90 LEU A C 1
ATOM 738 O O . LEU A 1 90 ? 5.100 1.767 1.432 1.00 94.75 90 LEU A O 1
ATOM 742 N N . ILE A 1 91 ? 6.864 0.455 1.875 1.00 92.06 91 ILE A N 1
ATOM 743 C CA . ILE A 1 91 ? 7.808 1.508 2.234 1.00 92.06 91 ILE A CA 1
ATOM 744 C C . ILE A 1 91 ? 8.974 1.439 1.260 1.00 92.06 91 ILE A C 1
ATOM 746 O O . ILE A 1 91 ? 9.648 0.419 1.131 1.00 92.06 91 ILE A O 1
ATOM 750 N N . ALA A 1 92 ? 9.196 2.533 0.547 1.00 88.50 92 ALA A N 1
ATOM 751 C CA . ALA A 1 92 ? 10.258 2.634 -0.437 1.00 88.50 92 ALA A CA 1
ATOM 752 C C . ALA A 1 92 ? 10.701 4.087 -0.577 1.00 88.50 92 ALA A C 1
ATOM 754 O O . ALA A 1 92 ? 9.892 5.012 -0.455 1.00 88.50 92 ALA A O 1
ATOM 755 N N . ASP A 1 93 ? 11.968 4.298 -0.907 1.00 82.69 93 ASP A N 1
ATOM 756 C CA . ASP A 1 93 ? 12.463 5.636 -1.204 1.00 82.69 93 ASP A CA 1
ATOM 757 C C . ASP A 1 93 ? 11.758 6.212 -2.435 1.00 82.69 93 ASP A C 1
ATOM 759 O O . ASP A 1 93 ? 11.346 5.487 -3.355 1.00 82.69 93 ASP A O 1
ATOM 763 N N . TRP A 1 94 ? 11.547 7.528 -2.425 1.00 68.88 94 TRP A N 1
ATOM 764 C CA . TRP A 1 94 ? 11.066 8.237 -3.605 1.00 68.88 94 TRP A CA 1
ATOM 765 C C . TRP A 1 94 ? 12.201 8.298 -4.631 1.00 68.88 94 TRP A C 1
ATOM 767 O O . TRP A 1 94 ? 13.326 8.634 -4.256 1.00 68.88 94 TRP A O 1
ATOM 777 N N . PRO A 1 95 ? 11.952 7.975 -5.911 1.00 63.69 95 PRO A N 1
ATOM 778 C CA . PRO A 1 95 ? 12.965 8.183 -6.933 1.00 63.69 95 PRO A CA 1
ATOM 779 C C . PRO A 1 95 ? 13.267 9.687 -7.033 1.00 63.69 95 PRO A C 1
ATOM 781 O O . PRO A 1 95 ? 12.360 10.513 -6.938 1.00 63.69 95 PRO A O 1
ATOM 784 N N . HIS A 1 96 ? 14.545 10.042 -7.193 1.00 62.47 96 HIS A N 1
ATOM 785 C CA . HIS A 1 96 ? 15.032 11.432 -7.160 1.00 62.47 96 HIS A CA 1
ATOM 786 C C . HIS A 1 96 ? 14.279 12.353 -8.140 1.00 62.47 96 HIS A C 1
ATOM 788 O O . HIS A 1 96 ? 13.985 13.500 -7.829 1.00 62.47 96 HIS A O 1
ATOM 794 N N . GLU A 1 97 ? 13.863 11.806 -9.283 1.00 56.75 97 GLU A N 1
ATOM 795 C CA . GLU A 1 97 ? 13.018 12.450 -10.300 1.00 56.75 97 GLU A CA 1
ATOM 796 C C . GLU A 1 97 ? 11.675 12.998 -9.772 1.00 56.75 97 GLU A C 1
ATOM 798 O O . GLU A 1 97 ? 11.138 13.944 -10.338 1.00 56.75 97 GLU A O 1
ATOM 803 N N . TRP A 1 98 ? 11.130 12.456 -8.678 1.00 58.41 98 TRP A N 1
ATOM 804 C CA . TRP A 1 98 ? 9.892 12.949 -8.050 1.00 58.41 98 TRP A CA 1
ATOM 805 C C . TRP A 1 98 ? 10.152 14.008 -6.975 1.00 58.41 98 TRP A C 1
ATOM 807 O O . TRP A 1 98 ? 9.225 14.700 -6.559 1.00 58.41 98 TRP A O 1
ATOM 817 N N . ALA A 1 99 ? 11.396 14.138 -6.504 1.00 54.53 99 ALA A N 1
ATOM 818 C CA . ALA A 1 99 ? 11.782 15.230 -5.614 1.00 54.53 99 ALA A CA 1
ATOM 819 C C . ALA A 1 99 ? 11.886 16.565 -6.378 1.00 54.53 99 ALA A C 1
ATOM 821 O O . ALA A 1 99 ? 11.741 17.627 -5.778 1.00 54.53 99 ALA A O 1
ATOM 822 N N . GLU A 1 100 ? 12.096 16.508 -7.698 1.00 53.62 100 GLU A N 1
ATOM 823 C CA . GLU A 1 100 ? 12.325 17.668 -8.570 1.00 53.62 100 GLU A CA 1
ATOM 824 C C . GLU A 1 100 ? 11.072 18.140 -9.336 1.00 53.62 100 GLU A C 1
ATOM 826 O O . GLU A 1 100 ? 11.100 19.197 -9.965 1.00 53.62 100 GLU A O 1
ATOM 831 N N . GLY A 1 101 ? 9.950 17.408 -9.285 1.00 52.03 101 GLY A N 1
ATOM 832 C CA . GLY A 1 101 ? 8.731 17.783 -10.007 1.00 52.03 101 GLY A CA 1
ATOM 833 C C . GLY A 1 101 ? 7.556 16.816 -9.845 1.00 52.03 101 GLY A C 1
ATOM 834 O O . GLY A 1 101 ? 7.655 15.776 -9.196 1.00 52.03 101 GLY A O 1
ATOM 835 N N . GLN A 1 102 ? 6.407 17.171 -10.437 1.00 52.53 102 GLN A N 1
ATOM 836 C CA . GLN A 1 102 ? 5.226 16.304 -10.453 1.00 52.53 102 GLN A CA 1
ATOM 837 C C . GLN A 1 102 ? 5.468 15.078 -11.346 1.00 52.53 102 GLN A C 1
ATOM 839 O O . GLN A 1 102 ? 5.824 15.230 -12.516 1.00 52.53 102 GLN A O 1
ATOM 844 N N . PRO A 1 103 ? 5.221 13.863 -10.846 1.00 53.84 103 PRO A N 1
ATOM 845 C CA . PRO A 1 103 ? 5.442 12.651 -11.612 1.00 53.84 103 PRO A CA 1
ATOM 846 C C . PRO A 1 103 ? 4.468 12.498 -12.774 1.00 53.84 103 PRO A C 1
ATOM 848 O O . PRO A 1 103 ? 3.255 12.670 -12.629 1.00 53.84 103 PRO A O 1
ATOM 851 N N . SER A 1 104 ? 4.992 12.081 -13.923 1.00 56.28 104 SER A N 1
ATOM 852 C CA . SER A 1 104 ? 4.205 11.684 -15.087 1.00 56.28 104 SER A CA 1
ATOM 853 C C . SER A 1 104 ? 3.602 10.293 -14.872 1.00 56.28 104 SER A C 1
ATOM 855 O O . SER A 1 104 ? 3.972 9.317 -15.516 1.00 56.28 104 SER A O 1
ATOM 857 N N . ILE A 1 105 ? 2.649 10.186 -13.943 1.00 60.44 105 ILE A N 1
ATOM 858 C CA . ILE A 1 105 ? 1.867 8.961 -13.751 1.00 60.44 105 ILE A CA 1
ATOM 859 C C . ILE A 1 105 ? 1.121 8.688 -15.070 1.00 60.44 105 ILE A C 1
ATOM 861 O O . ILE A 1 105 ? 0.255 9.491 -15.444 1.00 60.44 105 ILE A O 1
ATOM 865 N N . PRO A 1 106 ? 1.427 7.596 -15.803 1.00 57.50 106 PRO A N 1
ATOM 866 C CA . PRO A 1 106 ? 0.751 7.312 -17.057 1.00 57.50 106 PRO A CA 1
ATOM 867 C C . PRO A 1 106 ? -0.744 7.152 -16.793 1.00 57.50 106 PRO A C 1
ATOM 869 O O . PRO A 1 106 ? -1.168 6.477 -15.851 1.00 57.50 106 PRO A O 1
ATOM 872 N N . ARG A 1 107 ? -1.557 7.819 -17.615 1.00 58.06 107 ARG A N 1
ATOM 873 C CA . ARG A 1 107 ? -3.010 7.800 -17.466 1.00 58.06 107 ARG A CA 1
ATOM 874 C C . ARG A 1 107 ? -3.496 6.366 -17.662 1.00 58.06 107 ARG A C 1
ATOM 876 O O . ARG A 1 107 ? -3.193 5.748 -18.681 1.00 58.06 107 ARG A O 1
ATOM 883 N N . ARG A 1 108 ? -4.257 5.856 -16.693 1.00 58.12 108 ARG A N 1
ATOM 884 C CA . ARG A 1 108 ? -4.882 4.537 -16.781 1.00 58.12 108 ARG A CA 1
ATOM 885 C C . ARG A 1 108 ? -5.711 4.454 -18.062 1.00 58.12 108 ARG A C 1
ATOM 887 O O . ARG A 1 108 ? -6.592 5.285 -18.293 1.00 58.12 108 ARG A O 1
ATOM 894 N N . VAL A 1 109 ? -5.430 3.455 -18.892 1.00 60.06 109 VAL A N 1
ATOM 895 C CA . VAL A 1 109 ? -6.327 3.077 -19.984 1.00 60.06 109 VAL A C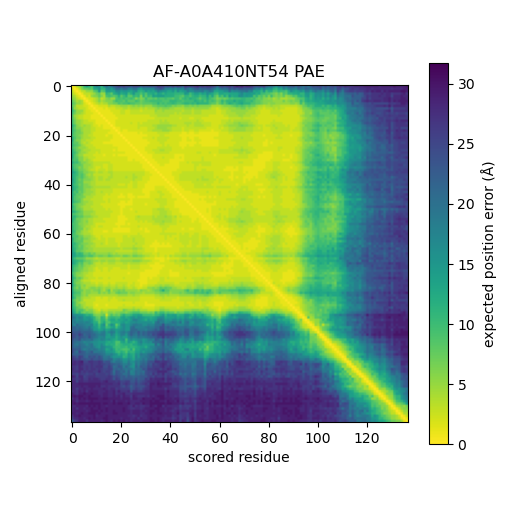A 1
ATOM 896 C C . VAL A 1 109 ? -7.356 2.151 -19.360 1.00 60.0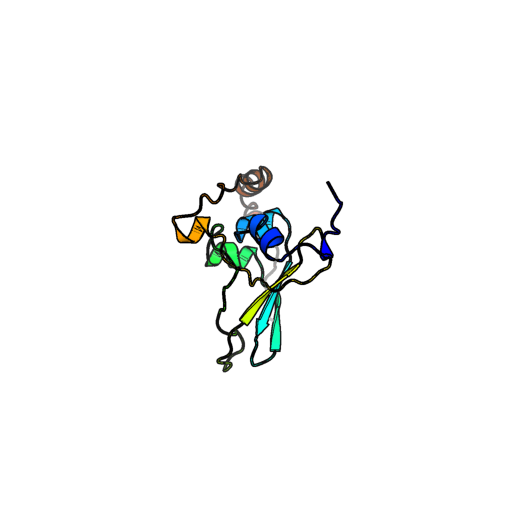6 109 VAL A C 1
A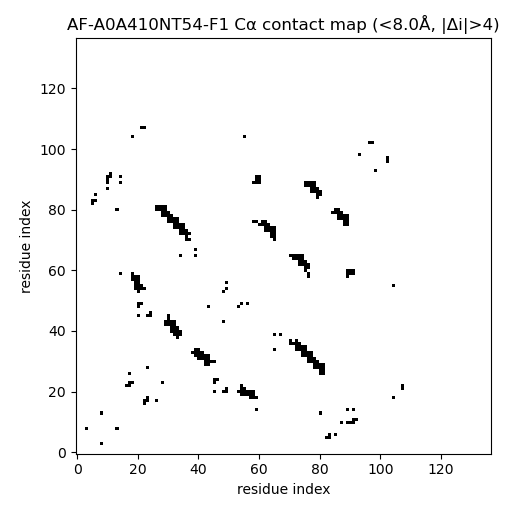TOM 898 O O . VAL A 1 109 ? -7.022 1.035 -18.974 1.00 60.06 109 VAL A O 1
ATOM 901 N N . ALA A 1 110 ? -8.587 2.636 -19.187 1.00 51.00 110 ALA A N 1
ATOM 902 C CA . ALA A 1 110 ? -9.651 1.822 -18.616 1.00 51.00 110 ALA A CA 1
ATOM 903 C C . ALA A 1 110 ? -9.777 0.509 -19.416 1.00 51.00 110 ALA A C 1
ATOM 905 O O . ALA A 1 110 ? -9.877 0.569 -20.647 1.00 51.00 110 ALA A O 1
ATOM 906 N N . PRO A 1 111 ? -9.782 -0.667 -18.763 1.00 52.50 111 PRO A N 1
ATOM 907 C CA . PRO A 1 111 ? -10.001 -1.922 -19.468 1.00 52.50 111 PRO A CA 1
ATOM 908 C C . PRO A 1 111 ? -11.369 -1.867 -20.160 1.00 52.50 111 PRO A C 1
ATOM 910 O O . PRO A 1 111 ? -12.364 -1.479 -19.541 1.00 52.50 111 PRO A O 1
ATOM 913 N N . SER A 1 112 ? -11.431 -2.252 -21.440 1.00 55.25 112 SER A N 1
ATOM 914 C CA . SER A 1 112 ? -12.635 -2.146 -22.287 1.00 55.25 112 SER A CA 1
ATOM 915 C C . SER A 1 112 ? -13.893 -2.752 -21.645 1.00 55.25 112 SER A C 1
ATOM 917 O O . SER A 1 112 ? -14.985 -2.209 -21.803 1.00 55.25 112 SER A O 1
ATOM 919 N N . ARG A 1 113 ? -13.732 -3.798 -20.821 1.00 51.53 113 ARG A N 1
ATOM 920 C CA . ARG A 1 113 ? -14.811 -4.457 -20.060 1.00 51.53 113 ARG A CA 1
ATOM 921 C C . ARG A 1 113 ? -15.527 -3.568 -19.035 1.00 51.53 113 ARG A C 1
ATOM 923 O O . ARG A 1 113 ? -16.685 -3.827 -18.720 1.00 51.53 113 ARG A O 1
ATOM 930 N N . ARG A 1 114 ? -14.891 -2.517 -18.490 1.00 49.00 114 ARG A N 1
ATOM 931 C CA . ARG A 1 114 ? -15.574 -1.601 -17.545 1.00 49.00 114 ARG A CA 1
ATOM 932 C C . ARG A 1 114 ? -16.649 -0.769 -18.256 1.00 49.00 114 ARG A C 1
ATOM 934 O O . ARG A 1 114 ? -17.630 -0.393 -17.620 1.00 49.00 114 ARG A O 1
ATOM 941 N N . LYS A 1 115 ? -16.490 -0.538 -19.566 1.00 46.41 115 LYS A N 1
ATOM 942 C CA . LYS A 1 115 ? -17.471 0.159 -20.407 1.00 46.41 115 LYS A CA 1
ATOM 943 C C . LYS A 1 115 ? -18.738 -0.686 -20.589 1.00 46.41 115 LYS A C 1
ATOM 945 O O . LYS A 1 115 ? -19.823 -0.214 -20.284 1.00 46.41 115 LYS A O 1
ATOM 950 N N . GLU A 1 116 ? -18.584 -1.979 -20.886 1.00 45.91 116 GLU A N 1
ATOM 951 C CA . GLU A 1 116 ? -19.708 -2.921 -21.051 1.00 45.91 116 GLU A CA 1
ATOM 952 C C . GLU A 1 116 ? -20.602 -3.031 -19.803 1.00 45.91 116 GLU A C 1
ATOM 954 O O . GLU A 1 116 ? -21.818 -3.158 -19.916 1.00 45.91 116 GLU A O 1
ATOM 959 N N . ARG A 1 117 ? -20.035 -2.946 -18.588 1.00 52.56 117 ARG A N 1
ATOM 960 C CA . ARG A 1 117 ? -20.838 -2.986 -17.350 1.00 52.56 117 ARG A CA 1
ATOM 961 C C . ARG A 1 117 ? -21.583 -1.676 -17.069 1.00 52.56 117 ARG A C 1
ATOM 963 O O . ARG A 1 117 ? -22.626 -1.723 -16.429 1.00 52.56 117 ARG A O 1
ATOM 970 N N . SER A 1 118 ? -21.049 -0.541 -17.523 1.00 57.88 118 SER A N 1
ATOM 971 C CA . SER A 1 118 ? -21.709 0.772 -17.457 1.00 57.88 118 SER A CA 1
ATOM 972 C C . SER A 1 118 ? -22.826 0.905 -18.493 1.00 57.88 118 SER A C 1
ATOM 974 O O . SER A 1 118 ? -23.816 1.579 -18.229 1.00 57.88 118 SER A O 1
ATOM 976 N N . ASP A 1 119 ? -22.662 0.271 -19.655 1.00 57.19 119 ASP A N 1
ATOM 977 C CA . ASP A 1 119 ? -23.627 0.305 -20.758 1.00 57.19 119 ASP A CA 1
ATOM 978 C C . ASP A 1 119 ? -24.763 -0.719 -20.585 1.00 57.19 119 ASP A C 1
ATOM 980 O O . ASP A 1 119 ? -25.762 -0.670 -21.305 1.00 57.19 119 ASP A O 1
ATOM 984 N N . ASN A 1 120 ? -24.649 -1.635 -19.616 1.00 57.53 120 ASN A N 1
ATOM 985 C CA . ASN A 1 120 ? -25.745 -2.532 -19.273 1.00 57.53 120 ASN A CA 1
ATOM 986 C C . ASN A 1 120 ? -26.868 -1.752 -18.571 1.00 57.53 120 ASN A C 1
ATOM 988 O O . ASN A 1 120 ? -26.639 -1.185 -17.496 1.00 57.53 120 ASN A O 1
ATOM 992 N N . PRO A 1 121 ? -28.094 -1.741 -19.126 1.00 59.59 121 PRO A N 1
ATOM 993 C CA . PRO A 1 121 ? -29.217 -1.072 -18.496 1.00 59.59 121 PRO A CA 1
ATOM 994 C C . PRO A 1 121 ? -29.508 -1.699 -17.122 1.00 59.59 121 PRO A C 1
ATOM 996 O O . PRO A 1 121 ? -29.315 -2.906 -16.935 1.00 59.59 121 PRO A O 1
ATOM 999 N N . PRO A 1 122 ? -29.974 -0.904 -16.140 1.00 61.56 122 PRO A N 1
ATOM 1000 C CA . PRO A 1 122 ? -30.373 -1.433 -14.843 1.00 61.56 122 PRO A CA 1
ATOM 1001 C C . PRO A 1 122 ? -31.418 -2.539 -15.023 1.00 61.56 122 PRO A C 1
ATOM 1003 O O . PRO A 1 122 ? -32.269 -2.463 -15.912 1.00 61.56 122 PRO A O 1
ATOM 1006 N N . LEU A 1 123 ? -31.348 -3.568 -14.169 1.00 60.72 123 LEU A N 1
ATOM 1007 C CA . LEU A 1 123 ? -32.302 -4.678 -14.176 1.00 60.72 123 LEU A CA 1
ATOM 1008 C C . LEU A 1 123 ? -33.745 -4.140 -14.222 1.00 60.72 123 LEU A C 1
ATOM 1010 O O . LEU A 1 123 ? -34.068 -3.216 -13.464 1.00 60.72 123 LEU A O 1
ATOM 1014 N N . PRO A 1 124 ? -34.621 -4.707 -15.070 1.00 63.78 124 PRO A N 1
ATOM 1015 C CA . PRO A 1 124 ? -35.997 -4.249 -15.181 1.00 63.78 124 PRO A CA 1
ATOM 1016 C C . PRO A 1 124 ? -36.705 -4.353 -13.825 1.00 63.78 124 PRO A C 1
ATOM 1018 O O . PRO A 1 124 ? -36.551 -5.336 -13.096 1.00 63.78 124 PRO A O 1
ATOM 1021 N N . ALA A 1 125 ? -37.517 -3.343 -13.499 1.00 58.91 125 ALA A N 1
ATOM 1022 C CA . ALA A 1 125 ? -38.222 -3.216 -12.219 1.00 58.91 125 ALA A CA 1
ATOM 1023 C C . ALA A 1 125 ? -39.049 -4.463 -11.830 1.00 58.91 125 ALA A C 1
ATOM 1025 O O . ALA A 1 125 ? -39.249 -4.722 -10.644 1.00 58.91 125 ALA A O 1
ATOM 1026 N N . ALA A 1 126 ? -39.451 -5.281 -12.809 1.00 58.16 126 ALA A N 1
ATOM 1027 C CA . ALA A 1 126 ? -40.164 -6.544 -12.617 1.00 58.16 126 ALA A CA 1
ATOM 1028 C C . ALA A 1 126 ? -39.402 -7.592 -11.775 1.00 58.16 126 ALA A C 1
ATOM 1030 O O . ALA A 1 126 ? -40.022 -8.503 -11.231 1.00 58.16 126 ALA A O 1
ATOM 1031 N N . ALA A 1 127 ? -38.079 -7.470 -11.612 1.00 56.47 127 ALA A N 1
ATOM 1032 C CA . ALA A 1 127 ? -37.296 -8.376 -10.767 1.00 56.47 127 ALA A CA 1
ATOM 1033 C C . ALA A 1 127 ? -37.385 -8.059 -9.257 1.00 56.47 127 ALA A C 1
ATOM 1035 O O . ALA A 1 127 ? -36.932 -8.860 -8.443 1.00 56.47 127 ALA A O 1
ATOM 1036 N N . ARG A 1 128 ? -37.961 -6.912 -8.861 1.00 54.56 128 ARG A N 1
ATOM 1037 C CA . ARG A 1 128 ? -38.018 -6.465 -7.454 1.00 54.56 128 ARG A CA 1
ATOM 1038 C C . ARG A 1 128 ? -39.234 -6.976 -6.667 1.00 54.56 128 ARG A C 1
ATOM 1040 O O . ARG A 1 128 ? -39.268 -6.808 -5.455 1.00 54.56 128 ARG A O 1
ATOM 1047 N N . ALA A 1 129 ? -40.209 -7.611 -7.318 1.00 56.16 129 ALA A N 1
ATOM 1048 C CA . ALA A 1 129 ? -41.505 -7.952 -6.720 1.00 56.16 129 ALA A CA 1
ATOM 1049 C C . ALA A 1 129 ? -41.692 -9.464 -6.471 1.00 56.16 129 ALA A C 1
ATOM 1051 O O . ALA A 1 129 ? -42.657 -10.058 -6.944 1.00 56.16 129 ALA A O 1
ATOM 1052 N N . ARG A 1 130 ? -40.764 -10.118 -5.757 1.00 54.91 130 ARG A N 1
ATOM 1053 C CA . ARG A 1 130 ? -40.894 -11.548 -5.388 1.00 54.91 130 ARG A CA 1
ATOM 1054 C C . ARG A 1 130 ? -40.698 -11.841 -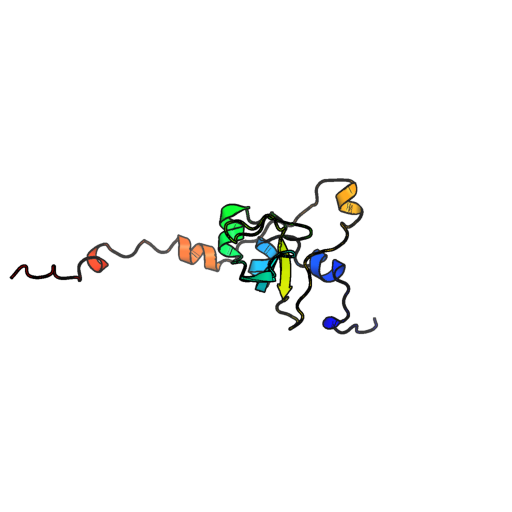3.899 1.00 54.91 130 ARG A C 1
ATOM 1056 O O . ARG A 1 130 ? -40.207 -12.908 -3.552 1.00 54.91 130 ARG A O 1
ATOM 1063 N N . TYR A 1 131 ? -41.102 -10.928 -3.023 1.00 57.09 131 TYR A N 1
ATOM 1064 C CA . TYR A 1 131 ? -41.321 -11.275 -1.620 1.00 57.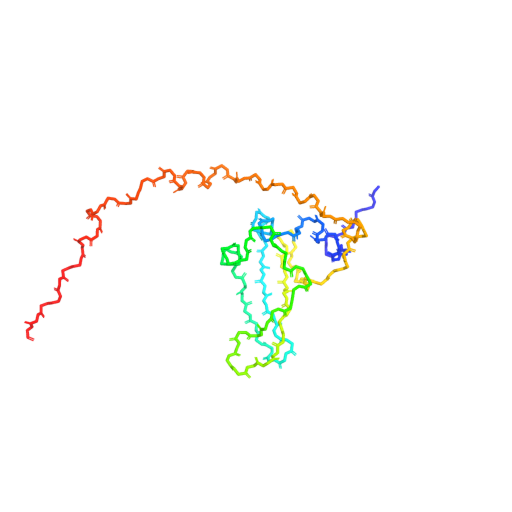09 131 TYR A CA 1
ATOM 1065 C C . TYR A 1 131 ? -42.793 -11.030 -1.289 1.00 57.09 131 TYR A C 1
ATOM 1067 O O . TYR A 1 131 ? -43.218 -9.874 -1.329 1.00 57.09 131 TYR A O 1
ATOM 1075 N N . PRO A 1 132 ? -43.594 -12.080 -1.035 1.00 60.84 132 PRO A N 1
ATOM 1076 C CA . PRO A 1 132 ? -44.895 -11.889 -0.413 1.00 60.84 132 PRO A CA 1
ATOM 1077 C C . PRO A 1 132 ? -44.682 -11.331 1.001 1.00 60.84 132 PRO A C 1
ATOM 1079 O O . PRO A 1 132 ? -43.734 -11.715 1.690 1.00 60.84 132 PRO A O 1
ATOM 1082 N N . ALA A 1 133 ? -45.524 -10.374 1.391 1.00 63.91 133 ALA A N 1
ATOM 1083 C CA . ALA A 1 133 ? -45.539 -9.825 2.742 1.00 63.91 133 ALA A CA 1
ATOM 1084 C C . ALA A 1 133 ? -45.826 -10.945 3.764 1.00 63.91 133 ALA A C 1
ATOM 1086 O O . ALA A 1 133 ? -46.533 -11.893 3.417 1.00 63.91 133 ALA A O 1
ATOM 1087 N N . PRO A 1 134 ? -45.279 -10.874 4.990 1.00 61.44 134 PRO A N 1
ATOM 1088 C CA . PRO A 1 134 ? -45.659 -11.807 6.043 1.00 61.44 134 PRO A CA 1
ATOM 1089 C C . PRO A 1 134 ? -47.138 -11.599 6.400 1.00 61.44 134 PRO A C 1
ATOM 1091 O O . PRO A 1 134 ? -47.571 -10.461 6.572 1.00 61.44 134 PRO A O 1
ATOM 1094 N N . ASP A 1 135 ? -47.899 -12.694 6.465 1.00 63.69 135 ASP A N 1
ATOM 1095 C CA . ASP A 1 135 ? -49.268 -12.707 6.985 1.00 63.69 135 ASP A CA 1
ATOM 1096 C C . ASP A 1 135 ? -49.236 -12.374 8.485 1.00 63.69 135 ASP A C 1
ATOM 1098 O O . ASP A 1 135 ? -48.642 -13.112 9.276 1.00 63.69 135 ASP A O 1
ATOM 1102 N N . ASP A 1 136 ? -49.876 -11.269 8.868 1.00 58.28 136 ASP A N 1
ATOM 1103 C CA . ASP A 1 136 ? -50.156 -10.934 10.263 1.00 58.28 136 ASP A CA 1
ATOM 1104 C C . ASP A 1 136 ? -51.357 -11.775 10.733 1.00 58.28 136 ASP A C 1
ATOM 1106 O O . ASP A 1 136 ? -52.513 -11.450 10.445 1.00 58.28 136 ASP A O 1
ATOM 1110 N N . GLY A 1 137 ? -51.066 -12.886 11.416 1.00 61.44 137 GLY A N 1
ATOM 1111 C CA . GLY A 1 137 ? -52.031 -13.730 12.130 1.00 61.44 137 GLY A CA 1
ATOM 1112 C C . GLY A 1 137 ? -51.892 -13.599 13.638 1.00 61.44 137 GLY A C 1
ATOM 1113 O O . GLY A 1 137 ? -50.738 -13.654 14.120 1.00 61.44 137 GLY A O 1
#

Nearest PDB structures (foldseek):
  8c01-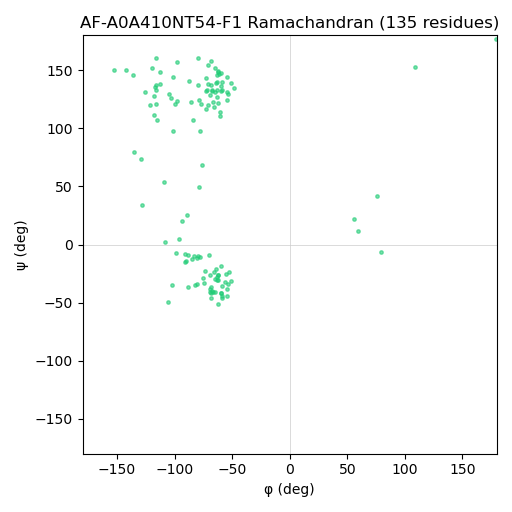assembly1_o  TM=3.103E-01  e=3.511E-01  Saccharomyces cerevisiae
  8js5-assembly1_B  TM=2.884E-01  e=4.365E+00  Bradyrhizobium diazoefficiens USDA 110
  6wjm-assembly1_A  TM=3.935E-01  e=8.582E+00  Desulfarculus baarsii DSM 2075
  1nfi-assembly1_A  TM=2.909E-01  e=8.582E+00  Homo sapiens
  6p5j-assembly1_Z  TM=1.943E-01  e=5.249E+00  Oryctolagus cuniculus

Solvent-accessible surface area (backbone atoms only — not comparable to full-atom values): 8641 Å² total; per-residue (Å²): 135,84,88,73,61,77,90,74,55,57,61,55,61,55,39,76,73,39,58,22,44,43,46,31,56,76,61,53,48,49,39,33,36,40,20,82,67,79,64,52,72,43,80,47,60,58,67,60,46,28,72,74,72,32,45,81,39,56,59,61,69,44,63,53,72,36,85,54,86,93,48,90,29,45,20,44,38,30,36,26,49,70,92,47,97,50,80,38,67,38,61,59,78,78,59,70,74,54,78,77,44,87,72,86,72,76,76,82,76,77,61,74,67,63,53,59,65,70,70,49,75,78,79,63,77,82,77,75,78,82,72,82,77,83,82,92,125

Radius of gyration: 20.6 Å; Cα contacts (8 Å, |Δi|>4): 168; chains: 1; bounding box: 74×33×43 Å

Secondary structure (DSSP, 8-state):
-PPPPGGGS-HHHHHHH--SHHHHHHHT-EEEEEETTT--EEE--HHHHHHHH-TT---TT--PBPSSTT---BEEEEEE-TT-S--EES--PPPHHHHSS----PPP---THHHHHHHSPPPPGGGG---PPPP--

Sequence (137 aa):
MSYVKLERRPVTWWRSRSQTIGQMIDQGWFIWSVCGRCYLVMEADLGVLEHTLGERETLWNRQPPCRRFGCKGLTTFHGVPPETNQCIELIADWPHEWAEGQPSIPRRVAPSRRKERSDNPPLPAAARARYPAPDDG

Foldseek 3Di:
DDDDDPVPDDLVVVCVQQVWLLSCVVQVKWKWKAWPPPRDIDTDPSVVVCVPVNGGDGLAPDWPADPPPPGRTTIWMWIDGPSHNDTHTSYDDDDVVVVVDPDPPPDDPPDPVVVVVVPDDPDPPVVVPPDDDDDDD